Protein 2FWH (pdb70)

Solvent-accessible surface area: 6433 Å² total; per-residue (Å²): 160,28,135,45,79,104,10,66,32,34,114,80,2,71,95,18,23,94,130,10,125,67,93,47,2,0,0,6,0,21,0,88,147,11,107,17,6,92,60,3,65,138,113,0,8,32,46,81,91,0,48,163,52,2,74,113,12,35,16,3,20,1,66,2,41,75,85,52,84,86,1,47,52,0,28,153,111,18,107,19,158,41,39,17,3,1,0,6,14,49,24,125,25,113,46,93,98,168,9,54,1,87,33,81,39,66,11,132,64,0,5,32,33,12,175,118,100

Structure (mmCIF, N/CA/C/O backbone):
data_2FWH
#
_entry.id   2FWH
#
_cell.length_a   30.289
_cell.length_b   46.072
_cell.length_c   74.070
_cell.angle_alpha   90.00
_cell.angle_beta   90.00
_cell.angle_gamma   90.00
#
_symmetry.space_group_name_H-M   'P 21 21 21'
#
loop_
_entity.id
_entity.type
_entity.pdbx_description
1 polymer 'Thiol:disulfide interchange protein dsbD'
2 non-polymer 'IODIDE ION'
3 non-polymer DI(HYDROXYETHYL)ETHER
4 water water
#
loop_
_atom_site.group_PDB
_atom_site.id
_atom_site.type_symbol
_atom_site.label_atom_id
_atom_site.label_alt_id
_atom_site.label_comp_id
_atom_site.label_asym_id
_atom_site.label_entity_id
_atom_site.label_seq_id
_atom_site.pdbx_PDB_ins_code
_atom_site.Cartn_x
_atom_site.Cartn_y
_atom_site.Cartn_z
_atom_site.occupancy
_atom_site.B_iso_or_equiv
_atom_site.auth_seq_id
_atom_site.auth_comp_id
_atom_site.auth_asym_id
_atom_site.auth_atom_id
_atom_site.pdbx_PDB_model_num
ATOM 1 N N . HIS A 1 10 ? 19.412 0.414 1.325 1.00 15.17 428 HIS A N 1
ATOM 2 C CA . HIS A 1 10 ? 20.295 0.877 2.286 1.00 13.70 428 HIS A CA 1
ATOM 3 C C . HIS A 1 10 ? 19.927 0.374 3.683 1.00 10.36 428 HIS A C 1
ATOM 4 O O . HIS A 1 10 ? 20.816 -0.209 4.300 1.00 12.03 428 HIS A O 1
ATOM 11 N N . LEU A 1 11 ? 18.696 0.664 4.173 1.00 8.90 429 LEU A N 1
ATOM 12 C CA . LEU A 1 11 ? 18.388 0.193 5.516 1.00 7.27 429 LEU A CA 1
ATOM 13 C C . LEU A 1 11 ? 18.405 -1.322 5.552 1.00 7.84 429 LEU A C 1
ATOM 14 O O . LEU A 1 11 ? 18.098 -2.003 4.603 1.00 9.56 429 LEU A O 1
ATOM 19 N N . ASN A 1 12 ? 18.766 -1.843 6.739 1.00 8.25 430 ASN A N 1
ATOM 20 C CA . ASN A 1 12 ? 18.820 -3.264 6.993 1.00 8.26 430 ASN A CA 1
ATOM 21 C C . ASN A 1 12 ? 17.552 -3.705 7.711 1.00 7.51 430 ASN A C 1
ATOM 22 O O . ASN A 1 12 ? 17.414 -3.590 8.895 1.00 10.25 430 ASN A O 1
ATOM 27 N N . PHE A 1 13 ? 16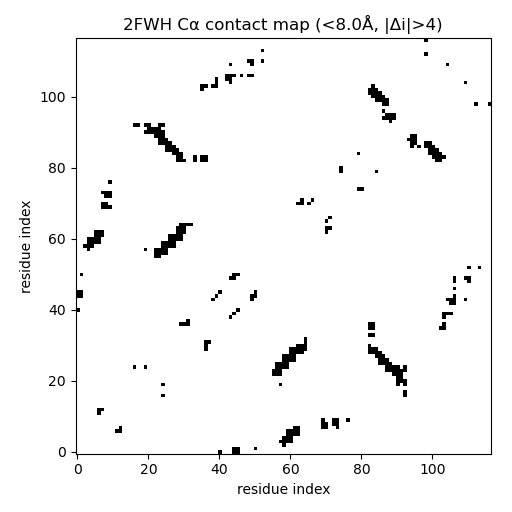.605 -4.201 6.927 1.00 7.57 431 PHE A N 1
ATOM 28 C CA . PHE A 1 13 ? 15.342 -4.682 7.448 1.00 6.64 431 PHE A CA 1
ATOM 29 C C . PHE A 1 13 ? 15.376 -6.178 7.682 1.00 7.16 431 PHE A C 1
ATOM 30 O O . PHE A 1 13 ? 16.071 -6.945 6.971 1.00 10.14 431 PHE A O 1
ATOM 38 N N . THR A 1 14 ? 14.620 -6.626 8.664 1.00 6.48 432 THR A N 1
ATOM 39 C CA . THR A 1 14 ? 14.291 -8.035 8.868 1.00 7.25 432 THR A CA 1
ATOM 40 C C . THR A 1 14 ? 12.899 -8.268 8.308 1.00 6.41 432 THR A C 1
ATOM 41 O O . THR A 1 14 ? 11.958 -7.584 8.692 1.00 6.89 432 THR A O 1
ATOM 45 N N . GLN A 1 15 ? 12.748 -9.234 7.397 1.00 7.18 433 GLN A N 1
ATOM 46 C CA . GLN A 1 15 ? 11.486 -9.500 6.774 1.00 7.38 433 GLN A CA 1
ATOM 47 C C . GLN A 1 15 ? 10.588 -10.318 7.692 1.00 8.04 433 GLN A C 1
ATOM 48 O O . GLN A 1 15 ? 11.017 -11.290 8.286 1.00 11.41 433 GLN A O 1
ATOM 55 N N A ILE A 1 16 ? 9.305 -9.968 7.685 0.58 8.32 434 ILE A N 1
ATOM 56 N N B ILE A 1 16 ? 9.306 -9.925 7.741 0.42 8.16 434 ILE A N 1
ATOM 57 C CA A ILE A 1 16 ? 8.309 -10.788 8.385 0.58 11.05 434 ILE A CA 1
ATOM 58 C CA B ILE A 1 16 ? 8.233 -10.668 8.427 0.42 8.66 434 ILE A CA 1
ATOM 59 C C . ILE A 1 16 ? 7.126 -10.921 7.402 1.00 9.23 434 ILE A C 1
ATOM 60 O O . ILE A 1 16 ? 6.856 -10.071 6.568 1.00 12.93 434 ILE A O 1
ATOM 69 N N . LYS A 1 17 ? 6.522 -12.101 7.477 1.00 8.64 435 LYS A N 1
ATOM 70 C CA . LYS A 1 17 ? 5.493 -12.471 6.523 1.00 8.59 435 LYS A CA 1
ATOM 71 C C . LYS A 1 17 ? 4.128 -12.556 7.167 1.00 8.62 435 LYS A C 1
ATOM 72 O O . LYS A 1 17 ? 3.132 -12.235 6.528 1.00 11.87 435 LYS A O 1
ATOM 78 N N A THR A 1 18 ? 4.047 -13.052 8.396 0.58 9.52 436 THR A N 1
ATOM 79 N N B THR A 1 18 ? 4.056 -13.031 8.403 0.42 9.60 436 THR A N 1
ATOM 80 C CA A THR A 1 18 ? 2.770 -13.381 9.033 0.58 10.32 436 THR A CA 1
ATOM 81 C CA B THR A 1 18 ? 2.766 -13.338 9.002 0.42 9.39 436 THR A CA 1
ATOM 82 C C A THR A 1 18 ? 2.580 -12.588 10.299 0.58 8.06 436 THR A C 1
ATOM 83 C C B THR A 1 18 ? 2.608 -12.708 10.373 0.42 10.79 436 THR A C 1
ATOM 84 O O A THR A 1 18 ? 3.504 -12.026 10.905 0.58 6.47 436 THR A O 1
ATOM 85 O 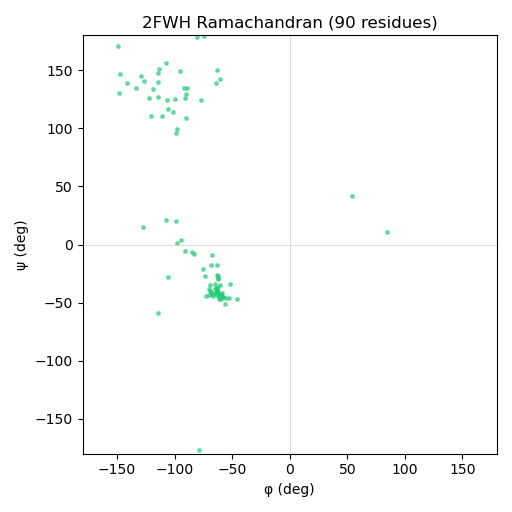O B THR A 1 18 ? 3.617 -12.379 11.013 0.42 9.68 436 THR A O 1
ATOM 92 N N . VAL A 1 19 ? 1.350 -12.599 10.785 1.00 10.43 437 VAL A N 1
ATOM 93 C CA . VAL A 1 19 ? 1.034 -12.100 12.100 1.00 9.80 437 VAL A CA 1
ATOM 94 C C . VAL A 1 19 ? 1.875 -12.769 13.174 1.00 8.84 437 VAL A C 1
ATOM 95 O O . VAL A 1 19 ? 2.425 -12.100 14.063 1.00 8.84 437 VAL A O 1
ATOM 99 N N . ASP A 1 20 ? 1.972 -14.073 13.139 1.00 8.43 438 ASP A N 1
ATOM 100 C CA . ASP A 1 20 ? 2.756 -14.768 14.169 1.00 8.51 438 ASP A CA 1
ATOM 101 C C . ASP A 1 20 ? 4.218 -14.359 14.107 1.00 8.28 438 ASP A C 1
ATOM 102 O O . ASP A 1 20 ? 4.851 -14.205 15.167 1.00 8.16 438 ASP A O 1
ATOM 107 N N . GLU A 1 21 ? 4.824 -14.149 12.999 1.00 7.82 439 GLU A N 1
ATOM 108 C CA . GLU A 1 21 ? 6.178 -13.757 12.819 1.00 7.13 439 GLU A CA 1
ATOM 109 C C . GLU A 1 21 ? 6.352 -12.343 13.354 1.00 7.16 439 GLU A C 1
ATOM 110 O O . GLU A 1 21 ? 7.366 -12.060 14.034 1.00 7.50 439 GLU A O 1
ATOM 121 N N . LEU A 1 22 ? 5.413 -11.440 13.082 1.00 7.44 440 LEU A N 1
ATOM 122 C CA . LEU A 1 22 ? 5.502 -10.120 13.649 1.00 7.58 440 LEU A CA 1
ATOM 123 C C . LEU A 1 22 ? 5.508 -10.200 15.167 1.00 6.75 440 LEU A C 1
ATOM 124 O O . LEU A 1 22 ? 6.304 -9.542 15.832 1.00 7.10 440 LEU A O 1
ATOM 129 N N . ASN A 1 23 ? 4.600 -10.982 15.734 1.00 7.54 441 ASN A N 1
ATOM 130 C CA . ASN A 1 23 ? 4.539 -11.069 17.192 1.00 8.54 441 ASN A CA 1
ATOM 131 C C . ASN A 1 23 ? 5.829 -11.579 17.769 1.00 7.83 441 ASN A C 1
ATOM 132 O O . ASN A 1 23 ? 6.255 -11.089 18.796 1.00 8.98 441 ASN A O 1
ATOM 137 N N . GLN A 1 24 ? 6.426 -12.605 17.146 1.00 7.70 442 GLN A N 1
ATOM 138 C CA . GLN A 1 24 ? 7.663 -13.133 17.701 1.00 8.03 442 GLN A CA 1
ATOM 139 C C . GLN A 1 24 ? 8.781 -12.128 17.528 1.00 7.21 442 GLN A C 1
ATOM 140 O O . GLN A 1 24 ? 9.661 -11.993 18.410 1.00 7.35 442 GLN A O 1
ATOM 146 N N . ALA A 1 25 ? 8.819 -11.361 16.443 1.00 6.51 443 ALA A N 1
ATOM 147 C CA . ALA A 1 25 ? 9.828 -10.300 16.252 1.00 6.67 443 ALA A CA 1
ATOM 148 C C . ALA A 1 25 ? 9.652 -9.255 17.327 1.00 6.37 443 ALA A C 1
ATOM 149 O O . ALA A 1 25 ? 10.645 -8.742 17.886 1.00 7.15 443 ALA A O 1
ATOM 151 N N . LEU A 1 26 ? 8.414 -8.896 17.675 1.00 6.57 444 LEU A N 1
ATOM 152 C CA . LEU A 1 26 ? 8.190 -7.916 18.730 1.00 7.46 444 LEU A CA 1
ATOM 153 C C . LEU A 1 26 ? 8.645 -8.496 20.065 1.00 7.29 444 LEU A C 1
ATOM 154 O O . LEU A 1 26 ? 9.262 -7.763 20.875 1.00 8.70 444 LEU A O 1
ATOM 159 N N . VAL A 1 27 ? 8.365 -9.746 20.370 1.00 7.18 445 VAL A N 1
ATOM 160 C CA . VAL A 1 27 ? 8.883 -10.378 21.605 1.00 8.09 445 VAL A CA 1
ATOM 161 C C . VAL A 1 27 ? 10.371 -10.225 21.686 1.00 7.83 445 VAL A C 1
ATOM 162 O O . VAL A 1 27 ? 10.930 -9.940 22.736 1.00 8.84 445 VAL A O 1
ATOM 166 N N . GLU A 1 28 ? 11.064 -10.505 20.578 1.00 6.96 446 GLU A N 1
ATOM 167 C CA . GLU A 1 28 ? 12.510 -10.515 20.584 1.00 7.19 446 GLU A CA 1
ATOM 168 C C . GLU A 1 28 ? 13.092 -9.089 20.658 1.00 6.80 446 GLU A C 1
ATOM 169 O O . GLU A 1 28 ? 14.171 -8.908 21.203 1.00 8.06 446 GLU A O 1
ATOM 175 N N . ALA A 1 29 ? 12.357 -8.120 20.171 1.00 6.97 447 ALA A N 1
ATOM 176 C CA . ALA A 1 29 ? 12.763 -6.721 20.142 1.00 7.40 447 ALA A CA 1
ATOM 177 C C . ALA A 1 29 ? 12.467 -6.006 21.481 1.00 9.20 447 ALA A C 1
ATOM 178 O O . ALA A 1 29 ? 12.909 -4.867 21.633 1.00 11.66 447 ALA A O 1
ATOM 180 N N A LYS A 1 30 ? 11.654 -6.580 22.363 0.58 9.84 448 LYS A N 1
ATOM 181 N N B LYS A 1 30 ? 11.759 -6.652 22.390 0.42 9.45 448 LYS A N 1
ATOM 182 C CA A LYS A 1 30 ? 11.139 -5.969 23.574 0.58 9.84 448 LYS A CA 1
ATOM 183 C CA B LYS A 1 30 ? 11.363 -5.916 23.567 0.42 11.95 448 LYS A CA 1
ATOM 184 C C A LYS A 1 30 ? 12.311 -5.299 24.291 0.58 8.89 448 LYS A C 1
ATOM 185 C C B LYS A 1 30 ? 12.534 -5.301 24.322 0.42 10.63 448 LYS A C 1
ATOM 186 O O A LYS A 1 30 ? 13.291 -6.010 24.579 0.58 9.08 448 LYS A O 1
ATOM 187 O O B LYS A 1 30 ? 13.571 -5.883 24.603 0.42 16.83 448 LYS A O 1
ATOM 198 N N . GLY A 1 31 ? 12.285 -4.014 24.603 1.00 11.47 449 GLY A N 1
ATOM 199 C CA . GLY A 1 31 ? 13.296 -3.185 25.159 1.00 12.07 449 GLY A CA 1
ATOM 200 C C . GLY A 1 31 ? 13.924 -2.225 24.176 1.00 12.06 449 GLY A C 1
ATOM 201 O O . GLY A 1 31 ? 14.681 -1.360 24.556 1.00 18.55 449 GLY A O 1
ATOM 202 N N . LYS A 1 32 ? 13.630 -2.366 22.899 1.00 11.08 450 LYS A N 1
ATOM 203 C CA . LYS A 1 32 ? 14.133 -1.522 21.850 1.00 10.15 450 LYS A CA 1
ATOM 204 C C . LYS A 1 32 ? 12.963 -1.084 20.965 1.00 8.40 450 LYS A C 1
ATOM 205 O O . LYS A 1 32 ? 12.066 -1.875 20.719 1.00 9.62 450 LYS A O 1
ATOM 216 N N A PRO A 1 33 ? 12.979 0.139 20.433 0.58 7.55 451 PRO A N 1
ATOM 217 N N B PRO A 1 33 ? 12.902 0.172 20.538 0.42 8.58 451 PRO A N 1
ATOM 218 C CA A PRO A 1 33 ? 11.847 0.540 19.581 0.58 8.48 451 PRO A CA 1
ATOM 219 C CA B PRO A 1 33 ? 11.842 0.586 19.608 0.42 7.80 451 PRO A CA 1
ATOM 220 C C A PRO A 1 33 ? 11.954 -0.180 18.248 0.58 6.48 451 PRO A C 1
ATOM 221 C C B PRO A 1 33 ? 11.949 -0.122 18.261 0.42 6.61 451 PRO A C 1
ATOM 222 O O A PRO A 1 33 ? 13.004 -0.647 17.838 0.58 6.47 451 PRO A O 1
ATOM 223 O O B PRO A 1 33 ? 13.009 -0.565 17.839 0.42 6.84 451 PRO A O 1
ATOM 230 N N . VAL A 1 34 ? 10.810 -0.203 17.555 1.00 6.01 452 VAL A N 1
ATOM 231 C CA . VAL A 1 34 ? 10.648 -0.938 16.335 1.00 5.32 452 VAL A CA 1
ATOM 232 C C . VAL A 1 34 ? 9.969 -0.049 15.270 1.00 5.06 452 VAL A C 1
ATOM 233 O O . VAL A 1 34 ? 9.059 0.716 15.596 1.00 6.34 452 VAL A O 1
ATOM 237 N N . MET A 1 35 ? 10.387 -0.193 14.036 1.00 4.79 453 MET A N 1
ATOM 238 C CA . MET A 1 35 ? 9.697 0.365 12.877 1.00 4.72 453 MET A CA 1
ATOM 239 C C . MET A 1 35 ? 9.287 -0.814 11.989 1.00 4.83 453 MET A C 1
ATOM 240 O O . MET A 1 35 ? 10.135 -1.658 11.712 1.00 6.64 453 MET A O 1
ATOM 247 N N . LEU A 1 36 ? 8.051 -0.826 11.519 1.00 5.01 454 LEU A N 1
ATOM 248 C CA . LEU A 1 36 ? 7.577 -1.840 10.574 1.00 4.54 454 LEU A CA 1
ATOM 249 C C . LEU A 1 36 ? 7.117 -1.131 9.289 1.00 4.76 454 LEU A C 1
ATOM 250 O O . LEU A 1 36 ? 6.136 -0.407 9.265 1.00 5.47 454 LEU A O 1
ATOM 255 N N . ASP A 1 37 ? 7.885 -1.338 8.232 1.00 5.02 455 ASP A N 1
ATOM 256 C CA . ASP A 1 37 ? 7.576 -0.820 6.905 1.00 5.16 455 ASP A CA 1
ATOM 257 C C . ASP A 1 37 ? 6.737 -1.832 6.156 1.00 5.39 455 ASP A C 1
ATOM 258 O O . ASP A 1 37 ? 7.108 -3.017 6.076 1.00 6.73 455 ASP A O 1
ATOM 263 N N . LEU A 1 38 ? 5.611 -1.391 5.574 1.00 5.90 456 LEU A N 1
ATOM 264 C CA . LEU A 1 38 ? 4.784 -2.253 4.736 1.00 6.56 456 LEU A CA 1
ATOM 265 C C . LEU A 1 38 ? 5.080 -1.912 3.300 1.00 7.32 456 LEU A C 1
ATOM 266 O O . LEU A 1 38 ? 4.795 -0.803 2.854 1.00 11.27 456 LEU A O 1
ATOM 275 N N . TYR A 1 39 ? 5.665 -2.833 2.558 1.00 5.93 457 TYR A N 1
ATOM 276 C CA . TYR A 1 39 ? 6.263 -2.614 1.261 1.00 5.79 457 TYR A CA 1
ATOM 277 C C . TYR A 1 39 ? 5.519 -3.348 0.169 1.00 5.00 457 TYR A C 1
ATOM 278 O O . TYR A 1 39 ? 5.092 -4.507 0.362 1.00 5.77 457 TYR A O 1
ATOM 287 N N . ALA A 1 40 ? 5.478 -2.790 -1.030 1.00 5.10 458 ALA A N 1
ATOM 288 C CA . ALA A 1 40 ? 5.118 -3.561 -2.230 1.00 5.28 458 ALA A CA 1
ATOM 289 C C . ALA A 1 40 ? 5.873 -3.005 -3.423 1.00 5.31 458 ALA A C 1
ATOM 290 O O . ALA A 1 40 ? 6.067 -1.797 -3.552 1.00 5.72 458 ALA A O 1
ATOM 292 N N . ASP A 1 41 ? 6.220 -3.909 -4.357 1.00 5.59 459 ASP A N 1
ATOM 293 C CA . ASP A 1 41 ? 6.954 -3.526 -5.543 1.00 6.05 459 ASP A CA 1
ATOM 294 C C . ASP A 1 41 ? 6.185 -2.559 -6.405 1.00 6.48 459 ASP A C 1
ATOM 295 O O . ASP A 1 41 ? 6.810 -1.779 -7.140 1.00 8.63 459 ASP A O 1
ATOM 300 N N . TRP A 1 42 ? 4.872 -2.590 -6.353 1.00 6.04 460 TRP A N 1
ATOM 301 C CA . TRP A 1 42 ? 3.990 -1.766 -7.165 1.00 7.11 460 TRP A CA 1
ATOM 302 C C . TRP A 1 42 ? 3.630 -0.453 -6.502 1.00 6.59 460 TRP A C 1
ATOM 303 O O . TRP A 1 42 ? 2.937 0.365 -7.143 1.00 8.72 460 TRP A O 1
ATOM 314 N N . CYS A 1 43 ? 4.025 -0.218 -5.262 1.00 5.81 461 CYS A N 1
ATOM 315 C CA . CYS A 1 43 ? 3.641 1.008 -4.565 1.00 6.09 461 CYS A CA 1
ATOM 316 C C . CYS A 1 43 ? 4.678 2.074 -4.830 1.00 5.56 461 CYS A C 1
ATOM 317 O O . CYS A 1 43 ? 5.829 1.986 -4.359 1.00 5.81 461 CYS A O 1
ATOM 320 N N . VAL A 1 44 ? 4.310 3.075 -5.632 1.00 5.27 462 VAL A N 1
ATOM 321 C CA . VAL A 1 44 ? 5.269 4.117 -6.024 1.00 5.16 462 VAL A CA 1
ATOM 322 C C . VAL A 1 44 ? 5.814 4.805 -4.794 1.00 4.86 462 VAL A C 1
ATOM 323 O O . VAL A 1 44 ? 7.031 5.066 -4.703 1.00 5.14 462 VAL A O 1
ATOM 327 N N . ALA A 1 45 ? 4.980 5.109 -3.788 1.00 5.16 463 ALA A N 1
ATOM 328 C CA . ALA A 1 45 ? 5.489 5.797 -2.609 1.00 5.26 463 ALA A CA 1
ATOM 329 C C . ALA A 1 45 ? 6.569 4.972 -1.887 1.00 5.05 463 ALA A C 1
ATOM 330 O O . ALA A 1 45 ? 7.471 5.533 -1.289 1.00 5.30 463 ALA A O 1
ATOM 332 N N . CYS A 1 46 ? 6.431 3.648 -1.887 1.00 5.56 464 CYS A N 1
ATOM 333 C CA . CYS A 1 46 ? 7.455 2.808 -1.267 1.00 5.76 464 CYS A CA 1
ATOM 334 C C . CYS A 1 46 ? 8.784 2.999 -1.980 1.00 5.33 464 CYS A C 1
ATOM 335 O O . CYS A 1 46 ? 9.852 3.088 -1.358 1.00 6.03 464 CYS A O 1
ATOM 338 N N . LYS A 1 47 ? 8.744 2.991 -3.315 1.00 5.53 465 LYS A N 1
ATOM 339 C CA . LYS A 1 47 ? 9.995 3.197 -4.091 1.00 5.67 465 LYS A CA 1
ATOM 340 C C . LYS A 1 47 ? 10.538 4.595 -3.848 1.00 5.11 465 LYS A C 1
ATOM 341 O O . LYS A 1 47 ? 11.756 4.780 -3.799 1.00 5.77 465 LYS A O 1
ATOM 350 N N . GLU A 1 48 ? 9.675 5.582 -3.656 1.00 4.90 466 GLU A N 1
ATOM 351 C CA . GLU A 1 48 ? 10.115 6.942 -3.348 1.00 4.78 466 GLU A CA 1
ATOM 352 C C . GLU A 1 48 ? 10.750 7.008 -1.944 1.00 4.74 466 GLU A C 1
ATOM 353 O O . GLU A 1 48 ? 11.774 7.661 -1.759 1.00 4.90 466 GLU A O 1
ATOM 359 N N . PHE A 1 49 ? 10.175 6.322 -0.955 1.00 4.65 467 PHE A N 1
ATOM 360 C CA . PHE A 1 49 ? 10.856 6.229 0.327 1.00 4.84 467 PHE A CA 1
ATOM 361 C C . PHE A 1 49 ? 12.273 5.672 0.144 1.00 5.04 467 PHE A C 1
ATOM 362 O O . PHE A 1 49 ? 13.246 6.191 0.708 1.00 5.28 467 PHE A O 1
ATOM 370 N N . GLU A 1 50 ? 12.409 4.602 -0.633 1.00 5.05 468 GLU A N 1
ATOM 371 C CA . GLU A 1 50 ? 13.748 4.030 -0.824 1.00 5.50 468 GLU A CA 1
ATOM 372 C C . GLU A 1 50 ? 14.683 5.011 -1.512 1.00 5.94 468 GLU A C 1
ATOM 373 O O . GLU A 1 50 ? 15.869 5.124 -1.149 1.00 7.04 468 GLU A O 1
ATOM 384 N N . LYS A 1 51 ? 14.179 5.744 -2.492 1.00 5.50 469 LYS A N 1
ATOM 385 C CA . LYS A 1 51 ? 15.011 6.633 -3.281 1.00 5.68 469 LYS A CA 1
ATOM 386 C C . LYS A 1 51 ? 15.433 7.872 -2.526 1.00 5.35 469 LYS A C 1
ATOM 387 O O . LYS A 1 51 ? 16.592 8.292 -2.665 1.00 6.38 469 LYS A O 1
ATOM 396 N N . TYR A 1 52 ? 14.518 8.511 -1.807 1.00 4.96 470 TYR A N 1
ATOM 397 C CA . TYR A 1 52 ? 14.732 9.833 -1.254 1.00 5.47 470 TYR A CA 1
ATOM 398 C C . TYR A 1 52 ? 14.975 9.866 0.238 1.00 5.18 470 TYR A C 1
ATOM 399 O O . TYR A 1 52 ? 15.570 10.810 0.758 1.00 6.75 470 TYR A O 1
ATOM 408 N N . THR A 1 53 ? 14.439 8.884 0.969 1.00 4.64 471 THR A N 1
ATOM 409 C CA . THR A 1 53 ? 14.272 9.007 2.426 1.00 4.69 471 THR A CA 1
ATOM 410 C C . THR A 1 53 ? 15.145 8.015 3.169 1.00 4.84 471 THR A C 1
ATOM 411 O O . THR A 1 53 ? 16.021 8.400 3.968 1.00 5.46 471 THR A O 1
ATOM 415 N N . PHE A 1 54 ? 14.934 6.742 2.874 1.00 4.86 472 PHE A N 1
ATOM 416 C CA . PHE A 1 54 ? 15.735 5.672 3.501 1.00 5.17 472 PHE A CA 1
ATOM 417 C C . PHE A 1 54 ? 17.182 5.707 3.032 1.00 5.61 472 PHE A C 1
ATOM 418 O O . PHE A 1 54 ? 18.054 5.102 3.691 1.00 6.67 472 PHE A O 1
ATOM 426 N N . SER A 1 55 ? 17.464 6.379 1.922 1.00 5.59 473 SER A N 1
ATOM 427 C CA . SER A 1 55 ? 18.808 6.585 1.368 1.00 6.09 473 SER A CA 1
ATOM 428 C C . SER A 1 55 ? 19.540 7.750 2.022 1.00 5.61 473 SER A C 1
ATOM 429 O O . SER A 1 55 ? 20.717 7.966 1.731 1.00 6.71 473 SER A O 1
ATOM 432 N N . ASP A 1 56 ? 18.868 8.532 2.858 1.00 5.27 474 ASP A N 1
ATOM 433 C CA . ASP A 1 56 ? 19.463 9.761 3.392 1.00 5.05 474 ASP A CA 1
ATOM 434 C C . ASP A 1 56 ? 20.175 9.459 4.689 1.00 4.75 474 ASP A C 1
ATOM 435 O O . ASP A 1 56 ? 19.534 8.923 5.619 1.00 5.39 474 ASP A O 1
ATOM 440 N N . PRO A 1 57 ? 21.453 9.805 4.832 1.00 5.33 475 PRO A N 1
ATOM 441 C CA . PRO A 1 57 ? 22.147 9.531 6.091 1.00 5.99 475 PRO A CA 1
ATOM 442 C C . PRO A 1 57 ? 21.462 10.024 7.326 1.00 5.33 475 PRO A C 1
ATOM 443 O O . PRO A 1 57 ? 21.577 9.394 8.385 1.00 6.88 475 PRO A O 1
ATOM 447 N N . GLN A 1 58 ? 20.760 11.152 7.256 0.90 4.68 476 GLN A N 1
ATOM 448 C CA . GLN A 1 58 ? 20.088 11.661 8.436 0.90 5.31 476 GLN A CA 1
ATOM 449 C C . GLN A 1 58 ? 19.094 10.626 8.987 0.90 4.80 476 GLN A C 1
ATOM 450 O O . GLN A 1 58 ? 18.998 10.398 10.200 0.90 5.86 476 GLN A O 1
ATOM 456 N N . VAL A 1 59 ? 18.322 10.041 8.088 1.00 4.98 477 VAL A N 1
ATOM 457 C CA . VAL A 1 59 ? 17.333 9.039 8.444 1.00 4.76 477 VAL A CA 1
ATOM 458 C C . VAL A 1 59 ? 18.010 7.751 8.889 1.00 5.11 477 VAL A C 1
ATOM 459 O O . VAL A 1 59 ? 17.613 7.130 9.892 1.00 5.83 477 VAL A O 1
ATOM 463 N N . GLN A 1 60 ? 19.048 7.332 8.162 1.00 5.18 478 GLN A N 1
ATOM 464 C CA . GLN A 1 60 ? 19.768 6.110 8.510 1.00 5.60 478 GLN A CA 1
ATOM 465 C C . GLN A 1 60 ? 20.333 6.173 9.918 1.00 5.64 478 GLN A C 1
ATOM 466 O O . GLN A 1 60 ? 20.200 5.236 10.693 1.00 6.99 478 GLN A O 1
ATOM 472 N N . LYS A 1 61 ? 20.941 7.289 10.253 1.00 5.34 479 LYS A N 1
ATOM 473 C CA . LYS A 1 61 ? 21.520 7.452 11.588 1.00 5.77 479 LYS A CA 1
ATOM 474 C C . LYS A 1 61 ? 20.441 7.559 12.632 1.00 5.66 479 LYS A C 1
ATOM 475 O O . LYS A 1 61 ? 20.572 7.010 13.744 1.00 6.99 479 LYS A O 1
ATOM 483 N N . ALA A 1 62 ? 19.324 8.234 12.342 1.00 5.79 480 ALA A N 1
ATOM 484 C CA . ALA A 1 62 ? 18.229 8.339 13.274 1.00 6.21 480 ALA A CA 1
ATOM 485 C C . ALA A 1 62 ? 17.615 6.971 13.606 1.00 6.23 480 ALA A C 1
ATOM 486 O O . ALA A 1 62 ? 17.098 6.835 14.720 1.00 8.00 480 ALA A O 1
ATOM 488 N N . LEU A 1 63 ? 17.669 6.041 12.694 1.00 5.89 481 LEU A N 1
ATOM 489 C CA . LEU A 1 63 ? 17.132 4.705 12.862 1.00 5.98 481 LEU A CA 1
ATOM 490 C C . LEU A 1 63 ? 18.138 3.667 13.345 1.00 6.73 481 LEU A C 1
ATOM 491 O O . LEU A 1 63 ? 17.797 2.485 13.480 1.00 7.32 481 LEU A O 1
ATOM 496 N N . ALA A 1 64 ? 19.371 4.072 13.639 1.00 7.32 482 ALA A N 1
ATOM 497 C CA . ALA A 1 64 ? 20.434 3.085 13.925 1.00 8.51 482 ALA A CA 1
ATOM 498 C C . ALA A 1 64 ? 20.164 2.254 15.149 1.00 8.45 482 ALA A C 1
ATOM 499 O O . ALA A 1 64 ? 20.714 1.173 15.262 1.00 11.83 482 ALA A O 1
ATOM 501 N N . ASP A 1 65 ? 19.415 2.757 16.085 1.00 8.25 483 ASP A N 1
ATOM 502 C CA . ASP A 1 65 ? 19.069 2.079 17.348 1.00 9.85 483 ASP A CA 1
ATOM 503 C C . ASP A 1 65 ? 17.647 1.622 17.384 1.00 8.34 483 ASP A C 1
ATOM 504 O O . ASP A 1 65 ? 17.087 1.362 18.472 1.00 11.60 483 ASP A O 1
ATOM 513 N N . THR A 1 66 ? 17.008 1.464 16.227 1.00 7.00 484 THR A N 1
ATOM 514 C CA . THR A 1 66 ? 15.658 0.975 16.092 1.00 6.43 484 THR A CA 1
ATOM 515 C C . THR A 1 66 ? 15.710 -0.373 15.362 1.00 6.10 484 THR A C 1
ATOM 516 O O . THR A 1 66 ? 16.476 -0.536 14.427 1.00 7.26 484 THR A O 1
ATOM 520 N N . VAL A 1 67 ? 14.870 -1.324 15.811 1.00 5.71 485 VAL A N 1
ATOM 521 C CA . VAL A 1 67 ? 14.733 -2.590 15.104 1.00 5.59 485 VAL A CA 1
ATOM 522 C C . VAL A 1 67 ? 13.871 -2.329 13.877 1.00 5.07 485 VAL A C 1
ATOM 523 O O . VAL A 1 67 ? 12.751 -1.832 14.004 1.00 6.00 485 VAL A O 1
ATOM 527 N N . LEU A 1 68 ? 14.379 -2.668 12.694 1.00 5.03 486 LEU A N 1
ATOM 528 C CA . LEU A 1 68 ? 13.689 -2.397 11.454 1.00 4.73 486 LEU A CA 1
ATOM 529 C C . LEU A 1 68 ? 13.112 -3.698 10.886 1.00 4.90 486 LEU A C 1
ATOM 530 O O . LEU A 1 68 ? 13.857 -4.631 10.530 1.00 6.12 486 LEU A O 1
ATOM 535 N N . LEU A 1 69 ? 11.801 -3.741 10.798 1.00 4.68 487 LEU A N 1
ATOM 536 C CA . LEU A 1 69 ? 11.060 -4.880 10.237 1.00 4.86 487 LEU A CA 1
ATOM 537 C C . LEU A 1 69 ? 10.393 -4.413 8.951 1.00 4.74 487 LEU A C 1
ATOM 538 O O . LEU A 1 69 ? 9.995 -3.242 8.819 1.00 5.15 487 LEU A O 1
ATOM 543 N N . GLN A 1 70 ? 10.195 -5.344 8.026 1.00 5.07 488 GLN A N 1
ATOM 544 C CA . GLN A 1 70 ? 9.491 -5.053 6.778 1.00 5.25 488 GLN A CA 1
ATOM 545 C C . GLN A 1 70 ? 8.620 -6.221 6.408 1.00 5.02 488 GLN A C 1
ATOM 546 O O . GLN A 1 70 ? 9.054 -7.364 6.520 1.00 6.27 488 GLN A O 1
ATOM 552 N N . ALA A 1 71 ? 7.425 -5.929 5.942 1.00 6.02 489 ALA A N 1
ATOM 553 C CA . ALA A 1 71 ? 6.543 -6.937 5.337 1.00 6.22 489 ALA A CA 1
ATOM 554 C C . ALA A 1 71 ? 6.390 -6.569 3.860 1.00 6.52 489 ALA A C 1
ATOM 555 O O . ALA A 1 71 ? 6.047 -5.455 3.540 1.00 12.12 489 ALA A O 1
ATOM 557 N N . ASN A 1 72 ? 6.659 -7.518 2.994 1.00 6.07 490 ASN A N 1
ATOM 558 C CA . ASN A 1 72 ? 6.540 -7.367 1.550 1.00 5.87 490 ASN A CA 1
ATOM 559 C C . ASN A 1 72 ? 5.204 -7.960 1.125 1.00 5.90 490 ASN A C 1
ATOM 560 O O . ASN A 1 72 ? 5.066 -9.192 1.038 1.00 7.46 490 ASN A O 1
ATOM 565 N N . VAL A 1 73 ? 4.231 -7.119 0.930 1.00 5.63 491 VAL A N 1
ATOM 566 C CA . VAL A 1 73 ? 2.858 -7.504 0.612 1.00 5.99 491 VAL A CA 1
ATOM 567 C C . VAL A 1 73 ? 2.578 -7.408 -0.882 1.00 6.19 491 VAL A C 1
ATOM 568 O O . VAL A 1 73 ? 1.410 -7.391 -1.296 1.00 7.78 491 VAL A O 1
ATOM 572 N N . THR A 1 74 ? 3.616 -7.409 -1.707 1.00 6.30 492 THR A N 1
ATOM 573 C CA . THR A 1 74 ? 3.475 -7.342 -3.158 1.00 6.53 492 THR A CA 1
ATOM 574 C C . THR A 1 74 ? 2.426 -8.277 -3.715 1.00 6.68 492 THR A C 1
ATOM 575 O O . THR A 1 74 ? 1.639 -7.916 -4.572 1.00 7.62 492 THR A O 1
ATOM 579 N N . ALA A 1 75 ? 2.459 -9.541 -3.252 1.00 6.98 493 ALA A N 1
ATOM 580 C CA . ALA A 1 75 ? 1.579 -10.558 -3.878 1.00 7.45 493 ALA A CA 1
ATOM 581 C C . ALA A 1 75 ? 0.133 -10.402 -3.443 1.00 7.53 493 ALA A C 1
ATOM 582 O O . ALA A 1 75 ? -0.752 -10.958 -4.115 1.00 9.09 493 ALA A O 1
ATOM 584 N N . ASN A 1 76 ? -0.125 -9.742 -2.323 1.00 7.79 494 ASN A N 1
ATOM 585 C CA . ASN A 1 76 ? -1.441 -9.723 -1.732 1.00 8.33 494 ASN A CA 1
ATOM 586 C C . ASN A 1 76 ? -1.985 -11.140 -1.491 1.00 9.34 494 ASN A C 1
ATOM 587 O O . ASN A 1 76 ? -3.171 -11.386 -1.693 1.00 10.30 494 ASN A O 1
ATOM 592 N N . ASP A 1 77 ? -1.114 -12.002 -1.009 1.00 9.47 495 ASP A N 1
ATOM 59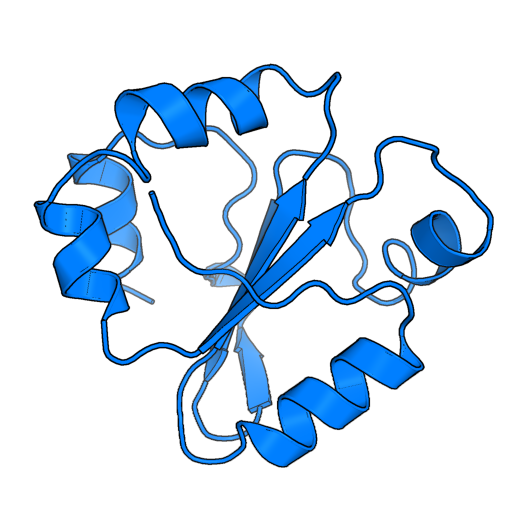3 C CA . ASP A 1 77 ? -1.497 -13.391 -0.753 1.00 10.88 495 ASP A CA 1
ATOM 594 C C . ASP A 1 77 ? -2.232 -13.472 0.588 1.00 11.22 495 ASP A C 1
ATOM 595 O O . ASP A 1 77 ? -2.436 -12.504 1.312 1.00 9.82 495 ASP A O 1
ATOM 600 N N . ALA A 1 78 ? -2.680 -14.690 0.944 1.00 13.30 496 ALA A N 1
ATOM 601 C CA . ALA A 1 78 ? -3.540 -14.820 2.117 1.00 12.04 496 ALA A CA 1
ATOM 602 C C . ALA A 1 78 ? -2.849 -14.388 3.376 1.00 10.41 496 ALA A C 1
ATOM 603 O O . ALA A 1 78 ? -3.484 -13.801 4.287 1.00 10.50 496 ALA A O 1
ATOM 605 N N . GLN A 1 79 ? -1.537 -14.669 3.498 1.00 10.36 497 GLN A N 1
ATOM 606 C CA . GLN A 1 79 ? -0.815 -14.219 4.689 1.00 10.24 497 GLN A CA 1
ATOM 607 C C . GLN A 1 79 ? -0.651 -12.699 4.727 1.00 9.04 497 GLN A C 1
ATOM 608 O O . GLN A 1 79 ? -0.772 -12.085 5.784 1.00 8.56 497 GLN A O 1
ATOM 614 N N . ASP A 1 80 ? -0.367 -12.119 3.564 1.00 8.11 498 ASP A N 1
ATOM 615 C CA . ASP A 1 80 ? -0.299 -10.664 3.443 1.00 7.43 498 ASP A CA 1
ATOM 616 C C . ASP A 1 80 ? -1.593 -10.008 3.903 1.00 7.96 498 ASP A C 1
ATOM 617 O O . ASP A 1 80 ? -1.615 -9.047 4.662 1.00 8.04 498 ASP A O 1
ATOM 622 N N . VAL A 1 81 ? -2.725 -10.527 3.340 1.00 8.81 499 VAL A N 1
ATOM 623 C CA . VAL A 1 81 ? -4.015 -9.980 3.643 1.00 9.86 499 VAL A CA 1
ATOM 624 C C . VAL A 1 81 ? -4.314 -10.107 5.125 1.00 9.20 499 VAL A C 1
ATOM 625 O O . VAL A 1 81 ? -4.761 -9.167 5.767 1.00 10.01 499 VAL A O 1
ATOM 629 N N . ALA A 1 82 ? -4.018 -11.257 5.698 1.00 9.31 500 ALA A N 1
ATOM 630 C CA . ALA A 1 82 ? -4.298 -11.434 7.133 1.00 8.97 500 ALA A CA 1
ATOM 631 C C . ALA A 1 82 ? -3.446 -10.472 7.972 1.00 8.76 500 ALA A C 1
ATOM 632 O O . ALA A 1 82 ? -3.916 -9.959 8.999 1.00 9.82 500 ALA A O 1
ATOM 634 N N . LEU A 1 83 ? -2.211 -10.223 7.596 1.00 7.77 501 LEU A N 1
ATOM 635 C CA . LEU A 1 83 ? -1.361 -9.277 8.326 1.00 7.23 501 LEU A CA 1
ATOM 636 C C . LEU A 1 83 ? -1.919 -7.863 8.235 1.00 7.13 501 LEU A C 1
ATOM 637 O O . LEU A 1 83 ? -2.004 -7.153 9.244 1.00 7.68 501 LEU A O 1
ATOM 642 N N A LEU A 1 84 ? -2.281 -7.411 7.040 0.58 7.12 502 LEU A N 1
ATOM 643 N N B LEU A 1 84 ? -2.269 -7.427 7.029 0.42 7.35 502 LEU A N 1
ATOM 644 C CA A LEU A 1 84 ? -2.815 -6.075 6.872 0.58 7.57 502 LEU A CA 1
ATOM 645 C CA B LEU A 1 84 ? -2.805 -6.089 6.848 0.42 7.67 502 LEU A CA 1
ATOM 646 C C A LEU A 1 84 ? -4.107 -5.878 7.676 0.58 7.78 502 LEU A C 1
ATOM 647 C C B LEU A 1 84 ? -4.079 -5.911 7.671 0.42 8.36 502 LEU A C 1
ATOM 648 O O A LEU A 1 84 ? -4.345 -4.798 8.214 0.58 8.84 502 LEU A O 1
ATOM 649 O O B LEU A 1 84 ? -4.267 -4.895 8.337 0.42 9.55 502 LEU A O 1
ATOM 658 N N A LYS A 1 85 ? -4.948 -6.925 7.712 0.58 9.33 503 LYS A N 1
ATOM 659 N N B LYS A 1 85 ? -4.976 -6.912 7.617 0.42 9.62 503 LYS A N 1
ATOM 660 C CA A LYS A 1 85 ? -6.213 -6.863 8.430 0.58 11.14 503 LYS A CA 1
ATOM 661 C CA B LYS A 1 85 ? -6.189 -6.728 8.431 0.42 10.21 503 LYS A CA 1
ATOM 662 C C A LYS A 1 85 ? -5.985 -6.707 9.917 0.58 11.12 503 LYS A C 1
ATOM 663 C C B LYS A 1 85 ? -5.825 -6.789 9.911 0.42 10.56 503 LYS A C 1
ATOM 664 O O A LYS A 1 85 ? -6.574 -5.944 10.654 0.58 12.96 503 LYS A O 1
ATOM 665 O O B LYS A 1 85 ? -6.447 -6.033 10.660 0.42 11.65 503 LYS A O 1
ATOM 676 N N A HIS A 1 86 ? -5.049 -7.525 10.401 0.58 10.38 504 HIS A N 1
ATOM 677 N N B HIS A 1 86 ? -4.866 -7.589 10.353 0.42 10.53 504 HIS A N 1
ATOM 678 C CA A HIS A 1 86 ? -4.775 -7.515 11.840 0.58 11.29 504 HIS A CA 1
ATOM 679 C CA B HIS A 1 86 ? -4.397 -7.711 11.743 0.42 10.67 504 HIS A CA 1
ATOM 680 C C A HIS A 1 86 ? -4.158 -6.214 12.299 0.58 9.62 504 HIS A C 1
ATOM 681 C C B HIS A 1 86 ? -4.065 -6.320 12.284 0.42 10.15 504 HIS A C 1
ATOM 682 O O A HIS A 1 86 ? -4.423 -5.744 13.414 0.58 11.50 504 HIS A O 1
ATOM 683 O O B HIS A 1 86 ? -4.454 -5.960 13.396 0.42 14.84 504 HIS A O 1
ATOM 696 N N . LEU A 1 87 ? -3.347 -5.566 11.447 1.00 7.15 505 LEU A N 1
ATOM 697 C CA . LEU A 1 87 ? -2.833 -4.243 11.750 1.00 7.44 505 LEU A CA 1
ATOM 698 C C . LEU A 1 87 ? -3.787 -3.110 11.384 1.00 7.81 505 LEU A C 1
ATOM 699 O O . LEU A 1 87 ? -3.460 -1.954 11.605 1.00 10.54 505 LEU A O 1
ATOM 704 N N . ASN A 1 88 ? -4.945 -3.433 10.850 1.00 7.61 506 ASN A N 1
ATOM 705 C CA . ASN A 1 88 ? -5.924 -2.441 10.435 1.00 8.39 506 ASN A CA 1
ATOM 706 C C . ASN A 1 88 ? -5.280 -1.379 9.514 1.00 8.65 506 ASN A C 1
ATOM 707 O O . ASN A 1 88 ? -5.440 -0.178 9.672 1.00 10.45 506 ASN A O 1
ATOM 712 N N A VAL A 1 89 ? -4.550 -1.872 8.531 0.40 9.03 507 VAL A N 1
ATOM 713 N N B VAL A 1 89 ? -4.534 -1.895 8.554 0.30 9.31 507 VAL A N 1
ATOM 714 N N C VAL A 1 89 ? -4.553 -1.878 8.526 0.30 9.17 507 VAL A N 1
ATOM 715 C CA A VAL A 1 89 ? -3.930 -1.051 7.502 0.40 9.04 507 VAL A CA 1
ATOM 716 C CA B VAL A 1 89 ? -3.907 -1.113 7.503 0.30 9.09 507 VAL A CA 1
ATOM 717 C CA C VAL A 1 89 ? -3.936 -1.059 7.495 0.30 9.01 507 VAL A CA 1
ATOM 718 C C A VAL A 1 89 ? -4.959 -0.792 6.410 0.40 8.61 507 VAL A C 1
ATOM 719 C C B VAL A 1 89 ? -4.928 -0.972 6.381 0.30 8.95 507 VAL A C 1
ATOM 720 C C C VAL A 1 89 ? -4.946 -0.808 6.383 0.30 8.70 507 VAL A C 1
ATOM 721 O O A VAL A 1 89 ? -5.582 -1.741 5.966 0.40 10.39 507 VAL A O 1
ATOM 722 O O B VAL A 1 89 ? -5.597 -1.944 6.061 0.30 12.55 507 VAL A O 1
ATOM 723 O O C VAL A 1 89 ? -5.621 -1.727 5.951 0.30 9.54 507 VAL A O 1
ATOM 733 N N A LEU A 1 90 ? -5.126 0.458 6.004 0.40 7.50 508 LEU A N 1
ATOM 734 N N B LEU A 1 90 ? -5.039 0.227 5.819 0.30 8.73 508 LEU A N 1
ATOM 735 N N C LEU A 1 90 ? -5.043 0.431 5.928 0.30 7.77 508 LEU A N 1
ATOM 736 C CA A LEU A 1 90 ? -6.128 0.848 5.025 0.40 7.23 508 LEU A CA 1
ATOM 737 C CA B LEU A 1 90 ? -6.069 0.469 4.817 0.30 8.70 508 LEU A CA 1
ATOM 738 C CA C LEU A 1 90 ? -6.034 0.844 4.948 0.30 7.48 508 LEU A CA 1
ATOM 739 C C A LEU A 1 90 ? -5.550 0.699 3.625 0.40 8.28 508 LEU A C 1
ATOM 740 C C B LEU A 1 90 ? -5.545 0.554 3.401 0.30 9.17 508 LEU A C 1
ATOM 741 C C C LEU A 1 90 ? -5.523 0.816 3.524 0.30 8.11 508 LEU A C 1
ATOM 742 O O A LEU A 1 90 ? -6.288 0.450 2.683 0.40 11.77 508 LEU A O 1
ATOM 743 O O B LEU A 1 90 ? -6.274 0.443 2.426 0.30 12.99 508 LEU A O 1
ATOM 744 O O C LEU A 1 90 ? -6.302 0.680 2.587 0.30 10.93 508 LEU A O 1
ATOM 757 N N A GLY A 1 91 ? -4.236 0.852 3.445 0.40 9.02 509 GLY A N 1
ATOM 758 N N B GLY A 1 91 ? -4.236 0.767 3.285 0.30 9.14 509 GLY A N 1
ATOM 759 N N C GLY A 1 91 ? -4.211 0.949 3.326 0.30 8.66 509 GLY A N 1
ATOM 760 C CA A GLY A 1 91 ? -3.546 0.697 2.171 0.40 8.24 509 GLY A CA 1
ATOM 761 C CA B GLY A 1 91 ? -3.570 0.886 1.999 0.30 8.42 509 GLY A CA 1
ATOM 762 C CA C GLY A 1 91 ? -3.589 0.916 2.006 0.30 8.72 509 GLY A CA 1
ATOM 763 C C A GLY A 1 91 ? -2.103 1.149 2.336 0.40 7.82 509 GLY A C 1
ATOM 764 C C B GLY A 1 91 ? -2.135 1.331 2.242 0.30 6.44 509 GLY A C 1
ATOM 765 C C C GLY A 1 91 ? -2.112 1.253 2.120 0.30 7.70 509 GLY A C 1
ATOM 766 O O A GLY A 1 91 ? -1.757 1.622 3.401 0.40 14.28 509 GLY A O 1
ATOM 767 O O B GLY A 1 91 ? -1.826 1.910 3.267 0.30 12.09 509 GLY A O 1
ATOM 768 O O C GLY A 1 91 ? -1.683 1.634 3.192 0.30 13.36 509 GLY A O 1
ATOM 769 N N A LEU A 1 92 ? -1.317 0.995 1.284 0.40 7.99 510 LEU A N 1
ATOM 770 N N B LEU A 1 92 ? -1.319 1.029 1.242 0.60 8.04 510 LEU A N 1
ATOM 771 C CA A LEU A 1 92 ? 0.057 1.442 1.226 0.40 6.90 510 LEU A CA 1
ATOM 772 C CA B LEU A 1 92 ? 0.088 1.398 1.249 0.60 6.14 510 LEU A CA 1
ATOM 773 C C A LEU A 1 92 ? 0.162 2.852 0.659 0.40 7.92 510 LEU A C 1
ATOM 774 C C B LEU A 1 92 ? 0.195 2.804 0.662 0.60 7.65 510 LEU A C 1
ATOM 775 O O A LEU A 1 92 ? -0.704 3.257 -0.125 0.40 11.60 510 LEU A O 1
ATOM 776 O O B LEU A 1 92 ? -0.651 3.211 -0.155 0.60 11.53 510 LEU A O 1
ATOM 785 N N . PRO A 1 93 ? 1.214 3.566 1.009 1.00 7.22 511 PRO A N 1
ATOM 786 C CA . PRO A 1 93 ? 2.265 3.188 1.962 1.00 7.01 511 PRO A CA 1
ATOM 787 C C . PRO A 1 93 ? 1.741 3.243 3.388 1.00 6.39 511 PRO A C 1
ATOM 788 O O . PRO A 1 93 ? 0.811 4.025 3.700 1.00 7.34 511 PRO A O 1
ATOM 792 N N . THR A 1 94 ? 2.307 2.421 4.285 1.00 5.97 512 THR A N 1
ATOM 793 C CA . THR A 1 94 ? 2.077 2.529 5.713 1.00 5.76 512 THR A CA 1
ATOM 794 C C . THR A 1 94 ? 3.335 2.083 6.431 1.00 5.65 512 THR A C 1
ATOM 795 O O . THR A 1 94 ? 3.894 1.023 6.112 1.00 7.28 512 THR A O 1
ATOM 799 N N . ILE A 1 95 ? 3.778 2.912 7.378 1.00 4.88 513 ILE A N 1
ATOM 800 C CA . ILE A 1 95 ? 4.872 2.596 8.269 1.00 4.63 513 ILE A CA 1
ATOM 801 C C 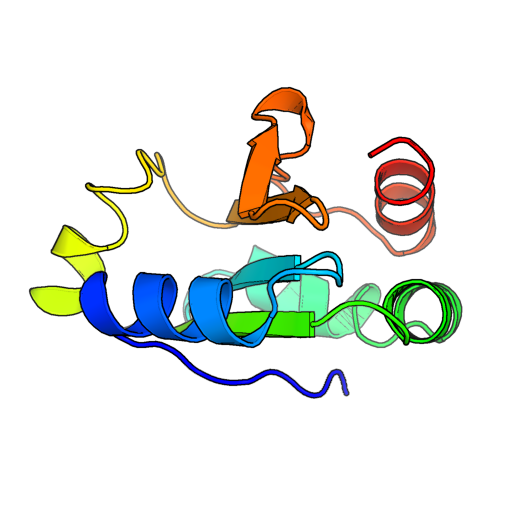. ILE A 1 95 ? 4.316 2.697 9.695 1.00 4.95 513 ILE A C 1
ATOM 802 O O . ILE A 1 95 ? 3.741 3.733 10.056 1.00 5.83 513 ILE A O 1
ATOM 807 N N . LEU A 1 96 ? 4.488 1.638 10.472 1.00 4.89 514 LEU A N 1
ATOM 808 C CA . LEU A 1 96 ? 4.067 1.601 11.869 1.00 5.32 514 LEU A CA 1
ATOM 809 C C . LEU A 1 96 ? 5.289 1.660 12.784 1.00 4.98 514 LEU A C 1
ATOM 810 O O . LEU A 1 96 ? 6.392 1.251 12.414 1.00 5.86 514 LEU A O 1
ATOM 819 N N . PHE A 1 97 ? 5.068 2.118 13.996 1.00 5.41 515 PHE A N 1
ATOM 820 C CA . PHE A 1 97 ? 6.116 2.173 15.002 1.00 6.51 515 PHE A CA 1
ATOM 821 C C . PHE A 1 97 ? 5.612 1.516 16.276 1.00 7.78 515 PHE A C 1
ATOM 822 O O . PHE A 1 97 ? 4.459 1.689 16.641 1.00 11.32 515 PHE A O 1
ATOM 830 N N . PHE A 1 98 ? 6.541 0.848 16.953 1.00 6.64 516 PHE A N 1
ATOM 831 C CA . PHE A 1 98 ? 6.224 0.254 18.277 1.00 6.65 516 PHE A CA 1
ATOM 832 C C . PHE A 1 98 ? 7.292 0.786 19.243 1.00 6.59 516 PHE A C 1
ATOM 833 O O . PHE A 1 98 ? 8.453 0.893 18.890 1.00 7.92 516 PHE A O 1
ATOM 841 N N . ASP A 1 99 ? 6.870 1.098 20.463 1.00 6.82 517 ASP A N 1
ATOM 842 C CA . ASP A 1 99 ? 7.828 1.576 21.433 1.00 7.31 517 ASP A CA 1
ATOM 843 C C . ASP A 1 99 ? 8.593 0.368 22.005 1.00 7.16 517 ASP A C 1
ATOM 844 O O . ASP A 1 99 ? 8.413 -0.780 21.599 1.00 7.65 517 ASP A O 1
ATOM 849 N N . GLY A 1 100 ? 9.468 0.642 22.966 1.00 8.22 518 GLY A N 1
ATOM 850 C CA . GLY A 1 100 ? 10.289 -0.388 23.576 1.00 9.18 518 GLY A CA 1
ATOM 851 C C . GLY A 1 100 ? 9.525 -1.389 24.404 1.00 9.22 518 GLY A C 1
ATOM 852 O O . GLY A 1 100 ? 10.080 -2.381 24.844 1.00 13.19 518 GLY A O 1
ATOM 853 N N . GLN A 1 101 ? 8.254 -1.168 24.667 1.00 8.71 519 GLN A N 1
ATOM 854 C CA . GLN A 1 101 ? 7.368 -2.110 25.328 1.00 9.29 519 GLN A CA 1
ATOM 855 C C . GLN A 1 101 ? 6.539 -2.866 24.312 1.00 10.24 519 GLN A C 1
ATOM 856 O O . GLN A 1 101 ? 5.715 -3.714 24.715 1.00 12.81 519 GLN A O 1
ATOM 867 N N . GLY A 1 102 ? 6.717 -2.626 23.030 1.00 8.74 520 GLY A N 1
ATOM 868 C CA . GLY A 1 102 ? 5.928 -3.296 22.030 1.00 10.29 520 GLY A CA 1
ATOM 869 C C . GLY A 1 102 ? 4.595 -2.668 21.733 1.00 9.74 520 GLY A C 1
ATOM 870 O O . GLY A 1 102 ? 3.784 -3.277 21.000 1.00 12.60 520 GLY A O 1
ATOM 871 N N . GLN A 1 103 ? 4.320 -1.455 22.231 1.00 10.10 521 GLN A N 1
ATOM 872 C CA . GLN A 1 103 ? 3.028 -0.831 22.022 1.00 10.32 521 GLN A CA 1
ATOM 873 C C . GLN A 1 103 ? 3.072 0.031 20.777 1.00 8.33 521 GLN A C 1
ATOM 874 O O . GLN A 1 103 ? 3.991 0.820 20.624 1.00 8.88 521 GLN A O 1
ATOM 880 N N . GLU A 1 104 ? 2.046 -0.088 19.961 1.00 9.71 522 GLU A N 1
ATOM 881 C CA . GLU A 1 104 ? 1.892 0.766 18.770 1.00 10.15 522 GLU A CA 1
ATOM 882 C C . GLU A 1 104 ? 1.140 2.005 19.149 1.00 11.98 522 GLU A C 1
ATOM 883 O O . GLU A 1 104 ? 0.150 1.936 19.849 1.00 17.74 522 GLU A O 1
ATOM 889 N N . HIS A 1 105 ? 1.559 3.166 18.727 1.00 12.81 523 HIS A N 1
ATOM 890 C CA . HIS A 1 105 ? 0.892 4.450 18.963 1.00 14.46 523 HIS A CA 1
ATOM 891 C C . HIS A 1 105 ? 0.356 4.900 17.613 1.00 11.87 523 HIS A C 1
ATOM 892 O O . HIS A 1 105 ? 1.168 5.236 16.707 1.00 11.49 523 HIS A O 1
ATOM 899 N N . PRO A 1 106 ? -0.922 4.902 17.444 1.00 12.36 524 PRO A N 1
ATOM 900 C CA . PRO A 1 106 ? -1.419 5.149 16.100 1.00 13.32 524 PRO A CA 1
ATOM 901 C C . PRO A 1 106 ? -1.072 6.500 15.513 1.00 9.98 524 PRO A C 1
ATOM 902 O O . PRO A 1 106 ? -0.968 6.595 14.291 1.00 10.36 524 PRO A O 1
ATOM 906 N N . GLN A 1 107 ? -0.901 7.517 16.344 1.00 11.35 525 GLN A N 1
ATOM 907 C CA . GLN A 1 107 ? -0.531 8.808 15.778 1.00 12.53 525 GLN A CA 1
ATOM 908 C C . GLN A 1 107 ? 0.821 8.799 15.082 1.00 10.64 525 GLN A C 1
ATOM 909 O O . GLN A 1 107 ? 1.104 9.684 14.298 1.00 16.57 525 GLN A O 1
ATOM 925 N N . ALA A 1 108 ? 1.642 7.807 15.355 1.00 7.45 526 ALA A N 1
ATOM 926 C CA . ALA A 1 108 ? 2.954 7.726 14.723 1.00 8.04 526 ALA A CA 1
ATOM 927 C C . ALA A 1 108 ? 2.883 7.059 13.369 1.00 6.40 526 ALA A C 1
ATOM 928 O O . ALA A 1 108 ? 3.898 7.029 12.666 1.00 7.32 526 ALA A O 1
ATOM 930 N N . ARG A 1 109 ? 1.742 6.515 12.929 1.00 6.06 527 ARG A N 1
ATOM 931 C CA . ARG A 1 109 ? 1.709 5.864 11.628 1.00 6.00 527 ARG A CA 1
ATOM 932 C C . ARG A 1 109 ? 1.980 6.875 10.526 1.00 5.95 527 ARG A C 1
ATOM 933 O O . ARG A 1 109 ? 1.448 7.991 10.530 1.00 7.88 527 ARG A O 1
ATOM 941 N N . VAL A 1 110 ? 2.773 6.459 9.548 1.00 5.15 528 VAL A N 1
ATOM 942 C CA . VAL A 1 110 ? 3.036 7.250 8.350 1.00 5.10 528 VAL A CA 1
ATOM 943 C C . VAL A 1 110 ? 2.282 6.595 7.215 1.00 5.65 528 VAL A C 1
ATOM 944 O O . VAL A 1 110 ? 2.433 5.382 6.950 1.00 7.34 528 VAL A O 1
ATOM 948 N N . THR A 1 111 ? 1.424 7.363 6.525 1.00 5.37 529 THR A N 1
ATOM 949 C CA . THR A 1 111 ? 0.553 6.800 5.515 1.00 5.26 529 THR A CA 1
ATOM 950 C C . THR A 1 111 ? 0.666 7.521 4.187 1.00 5.50 529 THR A C 1
ATOM 951 O O . THR A 1 111 ? -0.194 7.319 3.295 1.00 6.82 529 THR A O 1
ATOM 955 N N . GLY A 1 112 ? 1.691 8.334 3.973 1.00 5.22 530 GLY A N 1
ATOM 956 C CA . GLY A 1 112 ? 2.010 8.937 2.707 1.00 5.36 530 GLY A CA 1
ATOM 957 C C . GLY A 1 112 ? 3.512 9.118 2.633 1.00 5.06 530 GLY A C 1
ATOM 958 O O . GLY A 1 112 ? 4.219 8.966 3.618 1.00 5.88 530 GLY A O 1
ATOM 959 N N . PHE A 1 113 ? 3.992 9.487 1.443 1.00 5.53 531 PHE A N 1
ATOM 960 C CA . PHE A 1 113 ? 5.411 9.772 1.290 1.00 5.11 531 PHE A CA 1
ATOM 961 C C . PHE A 1 113 ? 5.815 10.930 2.207 1.00 4.86 531 PHE A C 1
ATOM 962 O O . PHE A 1 113 ? 5.112 11.925 2.322 1.00 6.05 531 PHE A O 1
ATOM 970 N N . MET A 1 114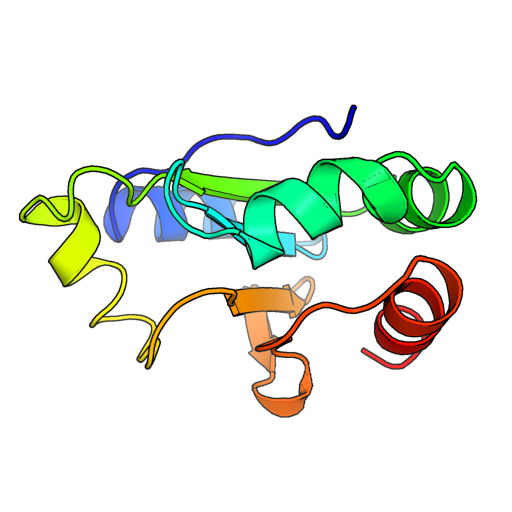 ? 7.017 10.818 2.776 1.00 4.64 532 MET A N 1
ATOM 971 C CA . MET A 1 114 ? 7.692 11.876 3.502 1.00 4.63 532 MET A CA 1
ATOM 972 C C . MET A 1 114 ? 9.141 11.908 2.997 1.00 4.94 532 MET A C 1
ATOM 973 O O . MET A 1 114 ? 9.749 10.829 2.942 1.00 5.50 532 MET A O 1
ATOM 978 N N . ASP A 1 115 ? 9.654 13.083 2.730 1.00 5.33 533 ASP A N 1
ATOM 979 C CA . ASP A 1 115 ? 11.081 13.246 2.389 1.00 5.41 533 ASP A CA 1
ATOM 980 C C . ASP A 1 115 ? 11.923 13.107 3.634 1.00 5.11 533 ASP A C 1
ATOM 981 O O . ASP A 1 115 ? 11.441 12.859 4.748 1.00 5.39 533 ASP A O 1
ATOM 986 N N . ALA A 1 116 ? 13.255 13.225 3.484 1.00 5.51 534 ALA A N 1
ATOM 987 C CA . ALA A 1 116 ? 14.127 12.927 4.620 1.00 5.46 534 ALA A CA 1
ATOM 988 C C . ALA A 1 116 ? 13.905 13.875 5.777 1.00 5.63 534 ALA A C 1
ATOM 989 O O . ALA A 1 116 ? 13.868 13.459 6.928 1.00 6.27 534 ALA A O 1
ATOM 991 N N . GLU A 1 117 ? 13.773 15.163 5.508 1.00 6.23 535 GLU A N 1
ATOM 992 C CA . GLU A 1 117 ? 13.569 16.159 6.556 1.00 6.91 535 GLU A CA 1
ATOM 993 C C . GLU A 1 117 ? 12.268 15.889 7.311 1.00 6.20 535 GLU A C 1
ATOM 994 O O . GLU A 1 117 ? 12.194 15.902 8.539 1.00 6.69 535 GLU A O 1
ATOM 1000 N N . THR A 1 118 ? 11.204 15.645 6.513 1.00 5.88 536 THR A N 1
ATOM 1001 C CA . THR A 1 118 ? 9.891 15.432 7.097 1.00 6.06 536 THR A CA 1
ATOM 1002 C C . THR A 1 118 ? 9.844 14.153 7.906 1.00 5.33 536 THR A C 1
ATOM 1003 O O . THR A 1 118 ? 9.295 14.128 9.0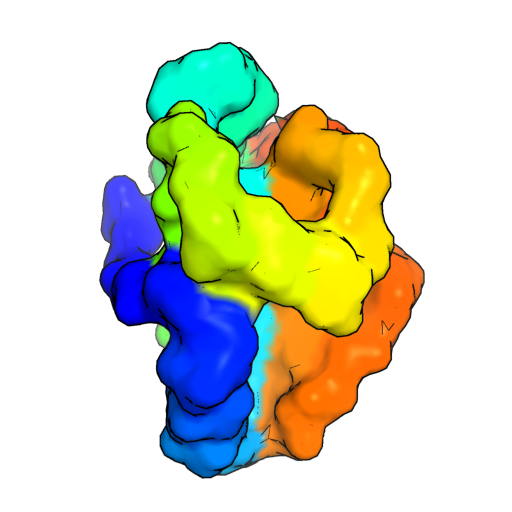32 1.00 5.82 536 THR A O 1
ATOM 1007 N N . PHE A 1 119 ? 10.417 13.076 7.352 1.00 5.31 537 PHE A N 1
ATOM 1008 C CA . PHE A 1 119 ? 10.432 11.795 8.064 1.00 4.91 537 PHE A CA 1
ATOM 1009 C C . PHE A 1 119 ? 11.276 11.883 9.336 1.00 5.28 537 PHE A C 1
ATOM 1010 O O . PHE A 1 119 ? 10.896 11.341 10.355 1.00 6.01 537 PHE A O 1
ATOM 1018 N N . SER A 1 120 ? 12.429 12.552 9.265 1.00 5.99 538 SER A N 1
ATOM 1019 C CA . SER A 1 120 ? 13.271 12.693 10.453 1.00 6.49 538 SER A CA 1
ATOM 1020 C C . SER A 1 120 ? 12.541 13.473 11.533 1.00 6.17 538 SER A C 1
ATOM 1021 O O . SER A 1 120 ? 12.664 13.132 12.718 1.00 7.22 538 SER A O 1
ATOM 1026 N N . ALA A 1 121 ? 11.819 14.521 11.149 1.00 6.49 539 ALA A N 1
ATOM 1027 C CA . ALA A 1 121 ? 11.048 15.280 12.134 1.00 7.65 539 ALA A CA 1
ATOM 1028 C C . ALA A 1 121 ? 9.945 14.403 12.730 1.00 7.24 539 ALA A C 1
ATOM 1029 O O . ALA A 1 121 ? 9.681 14.447 13.920 1.00 9.23 539 ALA A O 1
ATOM 1031 N N . HIS A 1 122 ? 9.325 13.566 11.887 1.00 6.92 540 HIS A N 1
ATOM 1032 C CA . HIS A 1 122 ? 8.324 12.641 12.374 1.00 7.80 540 HIS A CA 1
ATOM 1033 C C . HIS A 1 122 ? 8.895 11.688 13.410 1.00 8.00 540 HIS A C 1
ATOM 1034 O O . HIS A 1 122 ? 8.294 11.450 14.458 1.00 10.38 540 HIS A O 1
ATOM 1041 N N . LEU A 1 123 ? 10.078 11.153 13.123 1.00 7.48 541 LEU A N 1
ATOM 1042 C CA . LEU A 1 123 ? 10.721 10.256 14.083 1.00 8.98 541 LEU A CA 1
ATOM 1043 C C . LEU A 1 123 ? 10.959 10.930 15.417 1.00 11.23 541 LEU A C 1
ATOM 1044 O O . LEU A 1 123 ? 10.748 10.362 16.492 1.00 17.05 541 LEU A O 1
ATOM 1049 N N A ARG A 1 124 ? 11.450 12.146 15.298 0.60 9.94 542 ARG A N 1
ATOM 1050 N N B ARG A 1 124 ? 11.397 12.179 15.461 0.40 10.69 542 ARG A N 1
ATOM 1051 C CA A ARG A 1 124 ? 11.822 12.968 16.431 0.60 11.71 542 ARG A CA 1
ATOM 1052 C CA B ARG A 1 124 ? 11.692 12.773 16.758 0.40 13.47 542 ARG A CA 1
ATOM 1053 C C A ARG A 1 124 ? 10.574 13.170 17.296 0.60 14.26 542 ARG A C 1
ATOM 1054 C C B ARG A 1 124 ? 10.490 13.401 17.472 0.40 16.62 542 ARG A C 1
ATOM 1055 O O A ARG A 1 124 ? 10.660 13.203 18.521 0.60 20.22 542 ARG A O 1
ATOM 1056 O O B ARG A 1 124 ? 10.560 13.523 18.701 0.40 20.42 542 ARG A O 1
ATOM 1071 N N A ASP A 1 125 ? 9.421 13.269 16.644 0.60 16.84 543 ASP A N 1
ATOM 1072 N N B ASP A 1 125 ? 9.448 13.804 16.765 0.40 14.48 543 ASP A N 1
ATOM 1073 C CA A ASP A 1 125 ? 8.182 13.528 17.348 0.60 17.84 543 ASP A CA 1
ATOM 1074 C CA B ASP A 1 125 ? 8.288 14.515 17.290 0.40 13.94 543 ASP A CA 1
ATOM 1075 C C A ASP A 1 125 ? 7.524 12.221 17.754 0.60 19.97 543 ASP A C 1
ATOM 1076 C C B ASP A 1 125 ? 7.279 13.536 17.892 0.40 15.16 543 ASP A C 1
ATOM 1077 O O A ASP A 1 125 ? 6.613 12.197 18.588 0.60 24.64 543 ASP A O 1
ATOM 1078 O O B ASP A 1 125 ? 6.266 13.889 18.469 0.40 16.22 543 ASP A O 1
ATOM 1087 N N A ARG A 1 126 ? 7.966 11.064 17.224 0.60 26.79 544 ARG A N 1
ATOM 1088 N N B ARG A 1 126 ? 7.576 12.232 17.787 0.40 15.83 544 ARG A N 1
ATOM 1089 C CA A ARG A 1 126 ? 7.237 9.837 17.565 0.60 29.14 544 ARG A CA 1
ATOM 1090 C CA B ARG A 1 126 ? 6.631 11.281 18.378 0.40 20.72 544 ARG A CA 1
ATOM 1091 C C A ARG A 1 126 ? 7.719 9.279 18.907 0.60 29.86 544 ARG A C 1
ATOM 1092 C C B ARG A 1 126 ? 6.995 11.119 19.875 0.40 29.07 544 ARG A C 1
ATOM 1093 O O A ARG A 1 126 ? 6.804 8.992 19.716 0.60 42.10 544 ARG A O 1
ATOM 1094 O O B ARG A 1 126 ? 6.102 10.579 20.575 0.40 37.92 544 ARG A O 1
#

Organism: Escherichia coli (strain K12) (NCBI:txid83333)

InterPro domains:
  IPR003834 Cytochrome C biogenesis protein, transmembrane domain [PF02683] (169-381)
  IPR012336 Thioredoxin-like fold [PF13098] (463-562)
  IPR013766 Thioredoxin domain [PS51352] (434-565)
  IPR017937 Thioredoxin, conserved site [PS00194] (472-490)
  IPR022910 Thiol:disulphide interchange protein DsbD [MF_00399] (1-5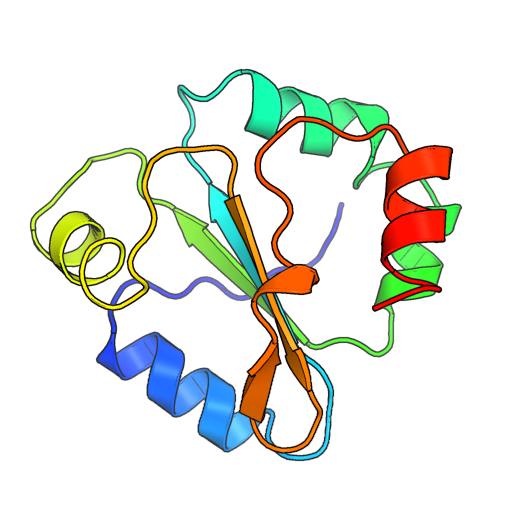64)
  IPR028250 Thiol:disulfide interchange protein DsbD, N-terminal domain [PF11412] (28-138)
  IPR035671 DsbD gamma [cd02953] (456-561)
  IPR036249 Thioredoxin-like superfamily [SSF52833] (444-561)
  IPR036929 Thiol:disulfide interchange protein DsbD, N-terminal domain superfamily [G3DSA:2.60.40.1250] (19-156)
  IPR036929 Thiol:disulfide interchange protein DsbD, N-terminal 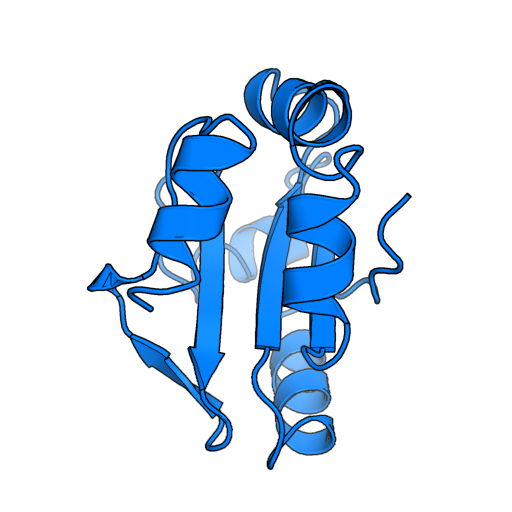domain superfamily [SSF74863] (27-141)

Sequence (117 aa):
HLNFTQIIKTTVDELNQALVEAKKGKPPVMLDLYADWCVACKEFEKYTFSDPQVQKALADTVLLQANVTANDAQDVALLLKKHHLNVVVLLLGGGLLPTILFFDGQGQEHPQARVTGFMDAETFSAHLRRDDRR

Secondary structure (DSSP, 8-state):
---PEE--SHHHHHHHHHHHTTS-EEEEEE-TT-HHHHHIIIIITTSHHHHHHTTTSEEEEEE-TT--HHHHHHHHHTT--SSSEEEEE-TTS-B-GGG-B-S---HHHHHHHHHH-

Radius of gyration: 13.19 Å; Cα contacts (8 Å, |Δi|>4): 207; chains: 1; bounding box: 28×31×32 Å

Nearest PDB structures (foldseek):
  2fwe-assembly1_A  TM=1.004E+00  e=2.514E-25  Escherichia coli
  2fwg-assembly1_A  TM=9.988E-01  e=2.353E-25  Escherichia coli
  4ip6-assembly1_A  TM=9.995E-01  e=6.377E-24  Escherichia coli K-12
  4ip1-assembly1_A  TM=1.000E+00  e=7.773E-24  Escherichia coli K-12
  1vrs-assembly3_F  TM=9.906E-01  e=9.475E-24  Escherichia coli str. K-12 substr. W3110

Foldseek 3Di:
DDDADEDQAPVRVVVVLVVQAQFKEKEWEDAPPDVLRVVCVVFACPDVLNNVLCVRYHYYYYYCHVVDPRSVNRCVVVVPDDDGWMWMAHNRRHTDVVLIDHGHDGHVRVSCSSVVD

B-factor: mean 12.18, std 8.26, range [2.5, 66.28]

GO terms:
  GO:0005515 protein binding (F, IPI)
  GO:0015035 protein-disulfide reductase activity (F, IDA)
  GO:0045454 cell redox homeostasis (P, IMP)
  GO:0015035 protein-disulfide reductase activity (F, IMP)
  GO:0046688 response to copper ion (P, IMP)

CATH classification: 3.40.30.10